Protein AF-A0AAV8Z670-F1 (afdb_monomer)

InterPro domains:
  IPR012340 Nucleic acid-binding, OB-fold [G3DSA:2.40.50.140] (1-58)
  IPR012340 Nucleic acid-binding, OB-fold [SSF50249] (5-44)
  IPR050191 ATP-dependent DNA ligase [PTHR45674] (4-54)

Structure (mmCIF, N/CA/C/O backbone):
data_AF-A0AAV8Z670-F1
#
_entry.id   AF-A0AAV8Z670-F1
#
loop_
_atom_site.group_PDB
_atom_site.id
_atom_site.type_symbol
_atom_site.label_atom_id
_atom_site.label_alt_id
_atom_site.label_comp_id
_atom_site.label_asym_id
_atom_site.label_entity_id
_atom_site.label_seq_id
_atom_site.pdbx_PDB_ins_code
_atom_site.Cartn_x
_atom_site.Cartn_y
_atom_site.Cartn_z
_atom_site.occupancy
_atom_site.B_iso_or_equiv
_atom_site.auth_seq_id
_atom_site.auth_comp_id
_atom_site.auth_asym_id
_atom_site.auth_atom_id
_atom_site.pdbx_PDB_model_num
ATOM 1 N N . MET A 1 1 ? 6.697 14.550 11.921 1.00 43.56 1 MET A N 1
ATOM 2 C CA . MET A 1 1 ? 5.697 14.120 10.920 1.00 43.56 1 MET A CA 1
ATOM 3 C C . MET A 1 1 ? 4.789 13.101 11.581 1.00 43.56 1 MET A C 1
ATOM 5 O O . MET A 1 1 ? 5.343 12.195 12.194 1.00 43.56 1 MET A O 1
ATOM 9 N N . PRO A 1 2 ? 3.455 13.259 11.557 1.00 46.34 2 PRO A N 1
ATOM 10 C CA . PRO A 1 2 ? 2.577 12.316 12.233 1.00 46.34 2 PRO A CA 1
ATOM 11 C C . PRO A 1 2 ? 2.679 10.965 11.522 1.00 46.34 2 PRO A C 1
ATOM 13 O O . PRO A 1 2 ? 2.474 10.869 10.310 1.00 46.34 2 PRO A O 1
ATOM 16 N N . VAL A 1 3 ? 3.075 9.941 12.275 1.00 53.25 3 VAL A N 1
ATOM 17 C CA . VAL A 1 3 ? 3.034 8.547 11.836 1.00 53.25 3 VAL A CA 1
ATOM 18 C C . VAL A 1 3 ? 1.586 8.246 11.451 1.00 53.25 3 VAL A C 1
ATOM 20 O O . VAL A 1 3 ? 0.663 8.562 12.197 1.00 53.25 3 VAL A O 1
ATOM 23 N N . ALA A 1 4 ? 1.378 7.696 10.256 1.00 54.88 4 ALA A N 1
ATOM 24 C CA . ALA A 1 4 ? 0.072 7.232 9.801 1.00 54.88 4 ALA A CA 1
ATOM 25 C C . ALA A 1 4 ? -0.293 5.938 10.549 1.00 54.88 4 ALA A C 1
ATOM 27 O O . ALA A 1 4 ? -0.236 4.848 9.986 1.00 54.88 4 ALA A O 1
ATOM 28 N N . THR A 1 5 ? -0.581 6.047 11.843 1.00 57.47 5 THR A N 1
ATOM 29 C CA . THR A 1 5 ? -0.931 4.919 12.703 1.00 57.47 5 THR A CA 1
ATOM 30 C C . THR A 1 5 ? -2.447 4.805 12.772 1.00 57.47 5 THR A C 1
ATOM 32 O O . THR A 1 5 ? -3.127 5.672 13.310 1.00 57.47 5 THR A O 1
ATOM 35 N N . VAL A 1 6 ? -2.984 3.723 12.204 1.00 66.00 6 VAL A N 1
ATOM 36 C CA . VAL A 1 6 ? -4.368 3.292 12.472 1.00 66.00 6 VAL A CA 1
ATOM 37 C C . VAL A 1 6 ? -4.516 2.884 13.944 1.00 66.00 6 VAL A C 1
ATOM 39 O O . VAL A 1 6 ? -5.594 3.002 14.514 1.00 66.00 6 VAL A O 1
ATOM 42 N N . ASP A 1 7 ? -3.417 2.451 14.560 1.00 72.88 7 ASP A N 1
ATOM 43 C CA . ASP A 1 7 ? -3.302 2.060 15.960 1.00 72.88 7 ASP A CA 1
ATOM 44 C C . ASP A 1 7 ? -1.884 2.436 16.436 1.00 72.88 7 ASP A C 1
ATOM 46 O O . ASP A 1 7 ? -0.930 2.132 15.723 1.00 72.88 7 ASP A O 1
ATOM 50 N N . PRO A 1 8 ? -1.705 3.119 17.579 1.00 74.38 8 PRO A N 1
ATOM 51 C CA . PRO A 1 8 ? -0.398 3.587 18.051 1.00 74.38 8 PRO A CA 1
ATOM 52 C C . PRO A 1 8 ? 0.622 2.470 18.332 1.00 74.38 8 PRO A C 1
ATOM 54 O O . PRO A 1 8 ? 1.820 2.746 18.309 1.00 74.38 8 PRO A O 1
ATOM 57 N N . GLU A 1 9 ? 0.180 1.231 18.558 1.00 78.00 9 GLU A N 1
ATOM 58 C CA . GLU A 1 9 ? 1.050 0.081 18.833 1.00 78.00 9 GLU A CA 1
ATOM 59 C C . GLU A 1 9 ? 1.166 -0.887 17.644 1.00 78.00 9 GLU A C 1
ATOM 61 O O . GLU A 1 9 ? 2.100 -1.693 17.597 1.00 78.00 9 GLU A O 1
ATOM 66 N N . LYS A 1 10 ? 0.251 -0.826 16.663 1.00 80.88 10 LYS A N 1
ATOM 67 C CA . LYS A 1 10 ? 0.190 -1.793 15.550 1.00 80.88 10 LYS A CA 1
ATOM 68 C C . LYS A 1 10 ? 0.454 -1.160 14.182 1.00 80.88 10 LYS A C 1
ATOM 70 O O . LYS A 1 10 ? -0.194 -0.204 13.765 1.00 80.88 10 LYS A O 1
ATOM 75 N N . GLY A 1 11 ? 1.376 -1.771 13.434 1.00 85.38 11 GLY A N 1
ATOM 76 C CA . GLY A 1 11 ? 1.635 -1.454 12.026 1.00 85.38 11 GLY A CA 1
ATOM 77 C C . GLY A 1 11 ? 0.691 -2.174 11.052 1.00 85.38 11 GLY A C 1
ATOM 78 O O . GLY A 1 11 ? -0.003 -3.122 11.416 1.00 85.38 11 GLY A O 1
ATOM 79 N N . ILE A 1 12 ? 0.698 -1.747 9.785 1.00 89.12 12 ILE A N 1
ATOM 80 C CA . ILE A 1 12 ? -0.092 -2.360 8.703 1.00 89.12 12 ILE A CA 1
ATOM 81 C C . ILE A 1 12 ? 0.820 -3.238 7.841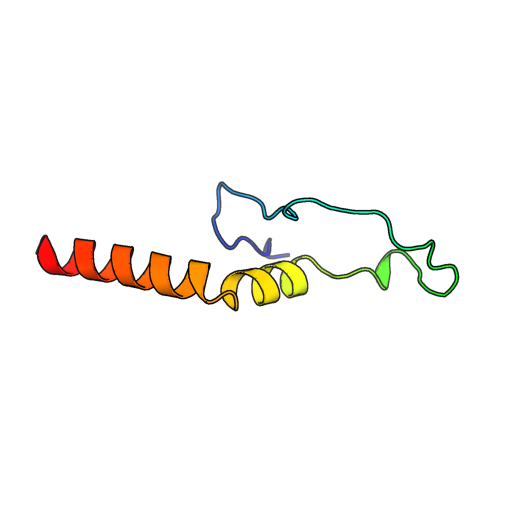 1.00 89.12 12 ILE A C 1
ATOM 83 O O . ILE A 1 12 ? 1.915 -2.825 7.468 1.00 89.12 12 ILE A O 1
ATOM 87 N N . SER A 1 13 ? 0.349 -4.437 7.492 1.00 91.94 13 SER A N 1
ATOM 88 C CA . SER A 1 13 ? 1.038 -5.367 6.591 1.00 91.94 13 SER A CA 1
ATOM 89 C C . SER A 1 13 ? 0.097 -5.877 5.496 1.00 91.94 13 SER A C 1
ATOM 91 O O . SER A 1 13 ? -1.125 -5.770 5.602 1.00 91.94 13 SER A O 1
ATOM 93 N N . LEU A 1 14 ? 0.667 -6.438 4.429 1.00 92.19 14 LEU A N 1
ATOM 94 C CA . LEU A 1 14 ? -0.079 -7.051 3.332 1.00 92.19 14 LEU A CA 1
ATOM 95 C C . LEU A 1 14 ? -0.373 -8.522 3.641 1.00 92.19 14 LEU A C 1
ATOM 97 O O . LEU A 1 14 ? 0.507 -9.273 4.061 1.00 92.19 14 LEU A O 1
ATOM 101 N N . ARG A 1 15 ? -1.603 -8.970 3.371 1.00 93.69 15 ARG A N 1
ATOM 102 C CA . ARG A 1 15 ? -1.982 -10.382 3.497 1.00 93.69 15 ARG A CA 1
ATOM 103 C C . ARG A 1 15 ? -1.612 -11.139 2.219 1.00 93.69 15 ARG A C 1
ATOM 105 O O . ARG A 1 15 ? -2.094 -10.793 1.147 1.00 93.69 15 ARG A O 1
ATOM 112 N N . PHE A 1 16 ? -0.798 -12.188 2.349 1.00 95.88 16 PHE A N 1
ATOM 113 C CA . PHE A 1 16 ? -0.296 -13.006 1.232 1.00 95.88 16 PHE A CA 1
ATOM 114 C C . PHE A 1 16 ? 0.369 -12.187 0.106 1.00 95.88 16 PHE A C 1
ATOM 116 O O . PHE A 1 16 ? -0.074 -12.251 -1.045 1.00 95.88 16 PHE A O 1
ATOM 123 N N . PRO A 1 17 ? 1.433 -11.418 0.404 1.00 95.69 17 PRO A N 1
ATOM 124 C CA . PRO A 1 17 ? 2.120 -10.637 -0.613 1.00 95.69 17 PRO A CA 1
ATOM 125 C C . PRO A 1 17 ? 2.714 -11.558 -1.681 1.00 95.69 17 PRO A C 1
ATOM 127 O O . PRO A 1 17 ? 3.378 -12.550 -1.377 1.00 95.69 17 PRO A O 1
ATOM 130 N N . ARG A 1 18 ? 2.481 -11.215 -2.948 1.00 97.56 18 ARG A N 1
ATOM 131 C CA . ARG A 1 18 ? 3.100 -11.874 -4.099 1.00 97.56 18 ARG A CA 1
ATOM 132 C C . ARG A 1 18 ? 3.855 -10.846 -4.914 1.00 97.56 18 ARG A C 1
ATOM 134 O O . ARG A 1 18 ? 3.375 -9.734 -5.125 1.00 97.56 18 ARG A O 1
ATOM 141 N N . PHE A 1 19 ? 5.025 -11.243 -5.388 1.00 97.00 19 PHE A N 1
ATOM 142 C CA . PHE A 1 19 ? 5.764 -10.448 -6.349 1.00 97.00 19 PHE A CA 1
ATOM 143 C C . PHE A 1 19 ? 5.031 -10.451 -7.695 1.00 97.00 19 PHE A C 1
ATOM 145 O O . PHE A 1 19 ? 4.613 -11.507 -8.167 1.00 97.00 19 PHE A O 1
ATOM 152 N N . ILE A 1 20 ? 4.872 -9.269 -8.294 1.00 95.56 20 ILE A N 1
ATOM 153 C CA . ILE A 1 20 ? 4.228 -9.106 -9.604 1.00 95.56 20 ILE A CA 1
ATOM 154 C C . ILE A 1 20 ? 5.277 -8.774 -10.6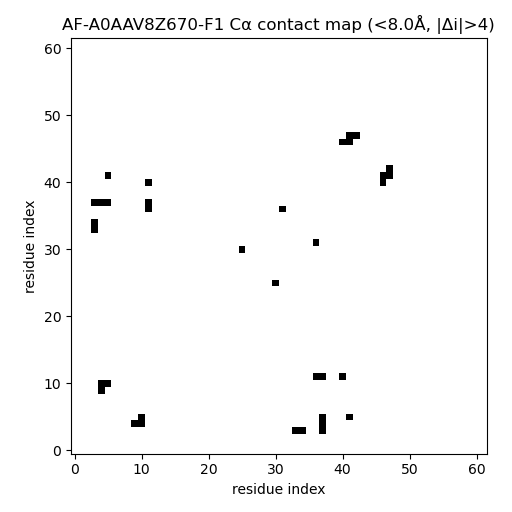67 1.00 95.56 20 ILE A C 1
ATOM 156 O O . ILE A 1 20 ? 5.436 -9.522 -11.625 1.00 95.56 20 ILE A O 1
ATOM 160 N N . ARG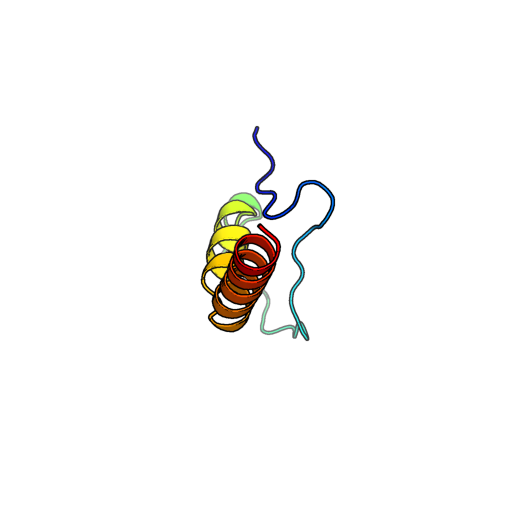 A 1 21 ? 5.997 -7.655 -10.507 1.00 96.50 21 ARG A N 1
ATOM 161 C CA . ARG A 1 21 ? 7.056 -7.206 -11.423 1.00 96.50 21 ARG A CA 1
ATOM 162 C C . ARG A 1 21 ? 7.966 -6.172 -10.767 1.00 96.50 21 ARG A C 1
ATOM 164 O O . ARG A 1 21 ? 7.569 -5.530 -9.795 1.00 96.50 21 ARG A O 1
ATOM 171 N N . ILE A 1 22 ? 9.132 -5.954 -11.370 1.00 96.75 22 ILE A N 1
ATOM 172 C CA . ILE A 1 22 ? 9.971 -4.782 -11.094 1.00 96.75 22 ILE A CA 1
ATOM 173 C C . ILE A 1 22 ? 9.356 -3.553 -11.788 1.00 96.75 22 ILE A C 1
ATOM 175 O O . ILE A 1 22 ? 8.697 -3.665 -12.831 1.00 96.75 22 ILE A O 1
ATOM 179 N N . ARG A 1 23 ? 9.504 -2.382 -11.162 1.00 96.94 23 ARG A N 1
ATOM 180 C CA . ARG A 1 23 ? 9.089 -1.085 -11.704 1.00 96.94 23 ARG A CA 1
ATOM 181 C C . ARG A 1 23 ? 10.308 -0.204 -11.937 1.00 96.94 23 ARG A C 1
ATOM 183 O O . ARG A 1 23 ? 10.708 0.519 -11.036 1.00 96.94 23 ARG A O 1
ATOM 190 N N . ASP A 1 24 ? 10.840 -0.237 -13.152 1.00 96.38 24 ASP A N 1
ATOM 191 C CA . ASP A 1 24 ? 11.950 0.640 -13.555 1.00 96.38 24 ASP A CA 1
ATOM 192 C C . ASP A 1 24 ? 11.483 2.094 -13.779 1.00 96.38 24 ASP A C 1
ATOM 194 O O . ASP A 1 24 ? 12.287 3.013 -13.882 1.00 96.38 24 ASP A O 1
ATOM 198 N N . ASP A 1 25 ? 10.162 2.301 -13.838 1.00 96.00 25 ASP A N 1
ATOM 199 C CA . ASP A 1 25 ? 9.490 3.579 -14.072 1.00 96.00 25 ASP A CA 1
ATOM 200 C C . ASP A 1 25 ? 9.210 4.390 -12.792 1.00 96.00 25 ASP A C 1
ATOM 202 O O . ASP A 1 25 ? 8.545 5.422 -12.860 1.0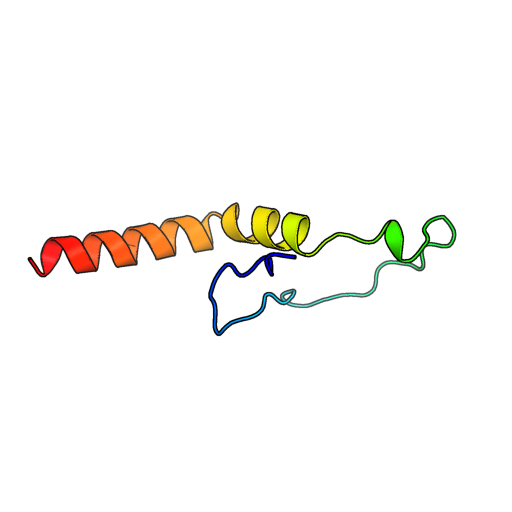0 96.00 25 ASP A O 1
ATOM 206 N N . LYS A 1 26 ? 9.650 3.915 -11.619 1.00 95.38 26 LYS A N 1
ATOM 207 C CA . LYS A 1 26 ? 9.372 4.552 -10.324 1.00 95.38 26 LYS A CA 1
ATOM 208 C C . LYS A 1 26 ? 10.597 4.636 -9.425 1.00 95.38 26 LYS A C 1
ATOM 210 O O . LYS A 1 26 ? 11.295 3.643 -9.243 1.00 95.38 26 LYS A O 1
ATOM 215 N N . ASN A 1 27 ? 10.769 5.789 -8.775 1.00 95.38 27 ASN A N 1
ATOM 216 C CA . ASN A 1 27 ? 11.743 5.972 -7.701 1.00 95.38 27 ASN A CA 1
ATOM 217 C C . ASN A 1 27 ? 11.147 5.619 -6.328 1.00 95.38 27 ASN A C 1
ATOM 219 O O . ASN A 1 27 ? 9.945 5.391 -6.185 1.00 95.38 27 ASN A O 1
ATOM 223 N N . VAL A 1 28 ? 11.999 5.604 -5.296 1.00 93.56 28 VAL A N 1
ATOM 224 C CA . VAL A 1 28 ? 11.601 5.305 -3.907 1.00 93.56 28 VAL A CA 1
ATOM 225 C C . VAL A 1 28 ? 10.553 6.297 -3.388 1.00 93.56 28 VAL A C 1
ATOM 227 O O . VAL A 1 28 ? 9.602 5.883 -2.735 1.00 93.56 28 VAL A O 1
ATOM 230 N N . GLU A 1 29 ? 10.668 7.576 -3.749 1.00 94.50 29 GLU A N 1
ATOM 231 C CA . GLU A 1 29 ? 9.707 8.620 -3.356 1.00 94.50 29 GLU A CA 1
ATOM 232 C C . GLU A 1 29 ? 8.335 8.474 -4.049 1.00 94.50 29 GLU A C 1
ATOM 234 O O . GLU A 1 29 ? 7.332 8.977 -3.550 1.00 94.50 29 GLU A O 1
ATOM 239 N N . ASP A 1 30 ? 8.265 7.739 -5.169 1.00 94.50 30 ASP A N 1
ATOM 240 C CA . ASP A 1 30 ? 7.020 7.444 -5.901 1.00 94.50 30 ASP A CA 1
ATOM 241 C C . ASP A 1 30 ? 6.326 6.161 -5.404 1.00 94.50 30 ASP A C 1
ATOM 243 O O . ASP A 1 30 ? 5.310 5.709 -5.972 1.00 94.50 30 ASP A O 1
ATOM 247 N N . ALA A 1 31 ? 6.904 5.516 -4.387 1.00 94.81 31 ALA A N 1
ATOM 248 C CA . ALA A 1 31 ? 6.312 4.367 -3.728 1.00 94.81 31 ALA A CA 1
ATOM 249 C C . ALA A 1 31 ? 5.013 4.760 -3.010 1.00 94.81 31 ALA A C 1
ATOM 251 O O . ALA A 1 31 ? 4.753 5.920 -2.693 1.00 94.81 31 ALA A O 1
ATOM 252 N N . THR A 1 32 ? 4.160 3.769 -2.763 1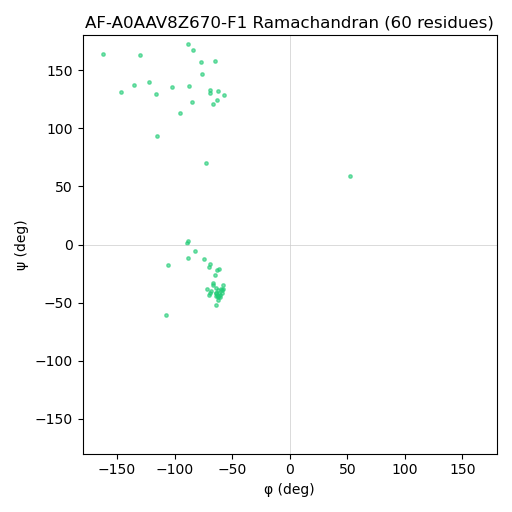.00 93.69 32 THR A N 1
ATOM 253 C CA . THR A 1 32 ? 2.920 3.992 -2.016 1.00 93.69 32 THR A CA 1
ATOM 254 C C . THR A 1 32 ? 3.251 4.442 -0.595 1.00 93.69 32 THR A C 1
ATOM 256 O O . THR A 1 32 ? 3.969 3.746 0.123 1.00 93.69 32 THR A O 1
ATOM 259 N N . SER A 1 33 ? 2.723 5.595 -0.186 1.00 92.25 33 SER A N 1
ATOM 260 C CA . SER A 1 33 ? 3.016 6.177 1.124 1.00 92.25 33 SER A CA 1
ATOM 261 C C . SER A 1 33 ? 2.250 5.482 2.250 1.00 92.25 33 SER A C 1
ATOM 263 O O . SER A 1 33 ? 1.173 4.914 2.043 1.00 92.25 33 SER A O 1
ATOM 265 N N . SER A 1 34 ? 2.757 5.577 3.480 1.00 90.00 34 SER A N 1
ATOM 266 C CA . SER A 1 34 ? 2.094 5.001 4.659 1.00 90.00 34 SER A CA 1
ATOM 267 C C . SER A 1 34 ? 0.673 5.542 4.860 1.00 90.00 34 SER A C 1
ATOM 269 O O . SER A 1 34 ? -0.218 4.793 5.251 1.00 90.00 34 SER A O 1
ATOM 271 N N . GLN A 1 35 ? 0.421 6.815 4.533 1.00 89.69 35 GLN A N 1
ATOM 272 C CA . GLN A 1 35 ? -0.919 7.410 4.561 1.00 89.69 35 GLN A CA 1
ATOM 273 C C . GLN A 1 35 ? -1.860 6.754 3.544 1.00 89.69 35 GLN A C 1
ATOM 275 O O . GLN A 1 35 ? -3.015 6.482 3.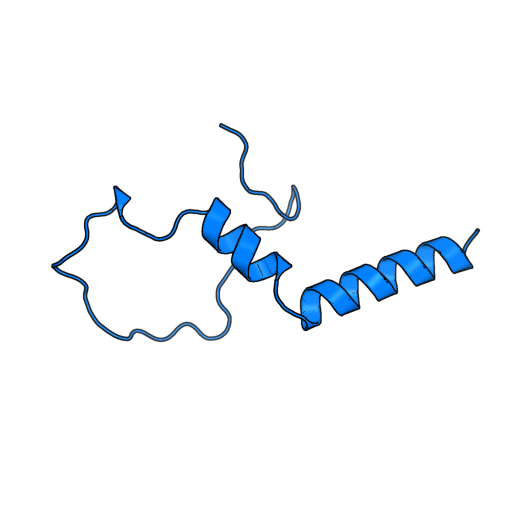869 1.00 89.69 35 GLN A O 1
ATOM 280 N N . GLN A 1 36 ? -1.377 6.468 2.330 1.00 91.00 36 GLN A N 1
ATOM 281 C CA . GLN A 1 36 ? -2.168 5.759 1.321 1.00 91.00 36 GLN A CA 1
ATOM 282 C C . GLN A 1 36 ? -2.496 4.335 1.785 1.00 91.00 36 GLN A C 1
ATOM 284 O O . GLN A 1 36 ? -3.639 3.901 1.657 1.00 91.00 36 GLN A O 1
ATOM 289 N N . VAL A 1 37 ? -1.531 3.635 2.392 1.00 91.06 37 VAL A N 1
ATOM 290 C CA . VAL A 1 37 ? -1.743 2.293 2.963 1.00 91.06 37 VAL A CA 1
ATOM 291 C C . VAL A 1 37 ? -2.778 2.324 4.094 1.00 91.06 37 VAL A C 1
ATOM 293 O O . VAL A 1 37 ? -3.692 1.499 4.103 1.00 91.06 37 VAL A O 1
ATOM 296 N N . ALA A 1 38 ? -2.694 3.296 5.007 1.00 89.50 38 ALA A N 1
ATOM 297 C CA . ALA A 1 38 ? -3.668 3.474 6.085 1.00 89.50 38 ALA A CA 1
ATOM 298 C C . ALA A 1 38 ? -5.082 3.741 5.549 1.00 89.50 38 ALA A C 1
ATOM 300 O O . ALA A 1 38 ? -6.044 3.129 6.008 1.00 89.50 38 ALA A O 1
ATOM 301 N N . TYR A 1 39 ? -5.209 4.590 4.527 1.00 88.88 39 TYR A N 1
ATOM 302 C CA . TYR A 1 39 ? -6.487 4.854 3.869 1.00 88.88 39 TYR A CA 1
ATOM 303 C C . TYR A 1 39 ? -7.076 3.594 3.213 1.00 88.88 39 TYR A C 1
ATOM 305 O O . TYR A 1 39 ? -8.259 3.298 3.385 1.00 88.88 39 TYR A O 1
ATOM 313 N N . MET A 1 40 ? -6.253 2.813 2.504 1.00 90.81 40 MET A N 1
ATOM 314 C CA . MET A 1 40 ? -6.677 1.543 1.905 1.00 90.81 40 MET A CA 1
ATOM 315 C C . MET A 1 40 ? -7.115 0.525 2.962 1.00 90.81 40 MET A C 1
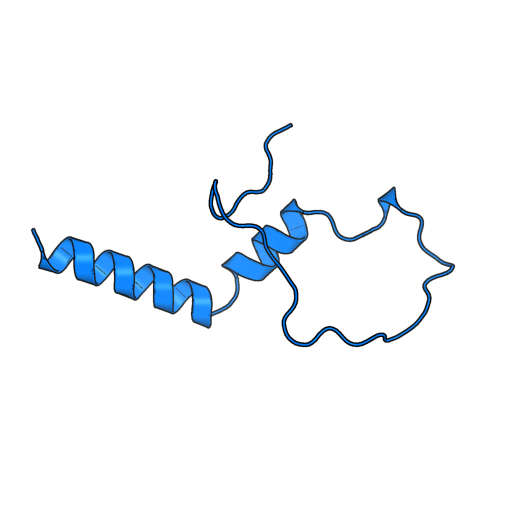ATOM 317 O O . MET A 1 40 ? -8.096 -0.182 2.745 1.00 90.81 40 MET A O 1
ATOM 321 N N . TYR A 1 41 ? -6.416 0.457 4.100 1.00 90.06 41 TYR A N 1
ATOM 322 C CA . TYR A 1 41 ? -6.772 -0.419 5.215 1.00 90.06 41 TYR A CA 1
ATOM 323 C C . TYR A 1 41 ? -8.128 -0.046 5.825 1.00 90.06 41 TYR A C 1
ATOM 325 O O . TYR A 1 41 ? -9.022 -0.887 5.898 1.00 90.06 41 TYR A O 1
ATOM 333 N N . SER A 1 42 ? -8.321 1.227 6.180 1.00 87.25 42 SER A N 1
ATOM 334 C CA . SER A 1 42 ? -9.570 1.724 6.773 1.00 87.25 42 SER A CA 1
ATOM 335 C C . SER A 1 42 ? -10.780 1.594 5.841 1.00 87.25 42 SER A C 1
ATOM 337 O O . SER A 1 42 ? -11.924 1.557 6.293 1.00 87.25 42 SER A O 1
ATOM 339 N N . ASN A 1 43 ? -10.548 1.506 4.530 1.00 90.12 43 ASN A N 1
ATOM 340 C CA . ASN A 1 43 ? -11.604 1.325 3.541 1.00 90.12 43 ASN A CA 1
ATOM 341 C C . ASN A 1 43 ? -12.067 -0.123 3.347 1.00 90.12 43 ASN A C 1
ATOM 343 O O . ASN A 1 43 ? -13.055 -0.333 2.643 1.00 90.12 43 ASN A O 1
ATOM 347 N N . GLN A 1 44 ? -11.421 -1.104 3.975 1.00 90.19 44 GLN A N 1
ATOM 348 C CA . GLN A 1 44 ? -11.846 -2.500 3.903 1.00 90.19 44 GLN A CA 1
ATOM 349 C C . GLN A 1 44 ? -13.164 -2.704 4.661 1.00 90.19 44 GLN A C 1
ATOM 351 O O . GLN A 1 44 ? -13.281 -2.333 5.828 1.00 90.19 44 GLN A O 1
ATOM 356 N N . GLU A 1 45 ? -14.147 -3.349 4.031 1.00 89.44 45 GLU A N 1
ATOM 357 C CA . GLU A 1 45 ? -15.443 -3.647 4.665 1.00 89.44 45 GLU A CA 1
ATOM 358 C C . GLU A 1 45 ? -15.284 -4.486 5.938 1.00 89.44 45 GLU A C 1
ATOM 360 O O . GLU A 1 45 ? -15.936 -4.216 6.941 1.00 89.44 45 GLU A O 1
ATOM 365 N N . GLN A 1 46 ? -14.353 -5.446 5.937 1.00 86.31 46 GLN A N 1
ATOM 366 C CA . GLN A 1 46 ? -14.050 -6.266 7.115 1.00 86.31 46 GLN A CA 1
ATOM 367 C C . GLN A 1 46 ? -13.611 -5.414 8.315 1.00 86.31 46 GLN A C 1
ATOM 369 O O . GLN A 1 46 ? -14.075 -5.642 9.429 1.00 86.31 46 GLN A O 1
ATOM 374 N N . VAL A 1 47 ? -12.772 -4.400 8.082 1.00 85.06 47 VAL A N 1
ATOM 375 C CA . VAL A 1 47 ? -12.286 -3.488 9.129 1.00 85.06 47 VAL A CA 1
ATOM 376 C C . VAL A 1 47 ? -13.417 -2.588 9.628 1.00 85.06 47 VAL A C 1
ATOM 378 O O . VAL A 1 47 ? -13.585 -2.429 10.836 1.00 85.06 47 VAL A O 1
ATOM 381 N N . LYS A 1 48 ? -14.240 -2.047 8.720 1.00 85.00 48 LYS A N 1
ATOM 382 C CA . LYS A 1 48 ? -15.399 -1.212 9.081 1.00 85.00 48 LYS A CA 1
ATOM 383 C C . LYS A 1 48 ? -16.411 -1.977 9.935 1.00 85.00 48 LYS A C 1
ATOM 385 O O . LYS A 1 48 ? -16.845 -1.473 10.968 1.00 85.00 48 LYS A O 1
ATOM 390 N N . ASN A 1 49 ? -16.730 -3.209 9.547 1.00 83.56 49 ASN A N 1
ATOM 391 C CA . ASN A 1 49 ? -17.670 -4.061 10.275 1.00 83.56 49 ASN A CA 1
ATOM 392 C C . ASN A 1 49 ? -1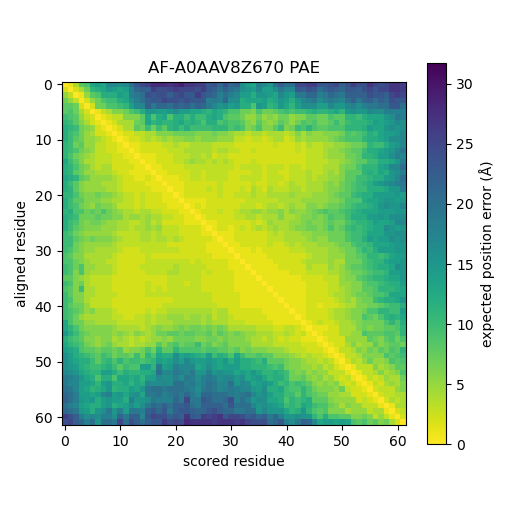7.126 -4.460 11.656 1.00 83.56 49 ASN A C 1
ATOM 394 O O . ASN A 1 49 ? -17.884 -4.563 12.621 1.00 83.56 49 ASN A O 1
ATOM 398 N N . GLN A 1 50 ? -15.809 -4.657 11.778 1.00 78.62 50 GLN A N 1
ATOM 399 C CA . GLN A 1 50 ? -15.169 -4.944 13.060 1.00 78.62 50 GLN A CA 1
ATOM 400 C C . GLN A 1 50 ? -15.198 -3.731 14.000 1.00 78.62 50 GLN A C 1
ATOM 402 O O . GLN A 1 50 ? -15.523 -3.885 15.172 1.00 78.62 50 GLN A O 1
ATOM 407 N N . GLN A 1 51 ? -14.943 -2.520 13.494 1.00 74.19 51 GLN A N 1
ATOM 408 C CA . GLN A 1 51 ? -15.066 -1.289 14.286 1.00 74.19 51 GLN A CA 1
ATOM 409 C C . GLN A 1 51 ? -16.506 -1.028 14.741 1.00 74.19 51 GLN A C 1
ATOM 411 O O . GLN A 1 51 ? -16.710 -0.571 15.860 1.00 74.19 51 GLN A O 1
ATOM 416 N N . GLN A 1 52 ? -17.503 -1.331 13.904 1.00 72.19 52 GLN A N 1
ATOM 417 C CA . GLN A 1 52 ? -18.910 -1.248 14.301 1.00 72.19 52 GLN A CA 1
ATOM 418 C C . GLN A 1 52 ? -19.220 -2.209 15.450 1.00 72.19 52 GLN A C 1
ATOM 420 O O . GLN A 1 52 ? -19.780 -1.775 16.446 1.00 72.19 52 GLN A O 1
ATOM 425 N N . ASN A 1 53 ? -18.795 -3.473 15.361 1.00 69.62 53 ASN A N 1
ATOM 426 C CA . ASN A 1 53 ? -19.006 -4.452 16.434 1.00 69.62 53 ASN A CA 1
ATOM 427 C C . ASN A 1 53 ? -18.373 -4.025 17.766 1.00 69.62 53 ASN A C 1
ATOM 429 O O . ASN A 1 53 ? -18.985 -4.214 18.809 1.00 69.62 53 ASN A O 1
ATOM 433 N N . VAL A 1 54 ? -17.175 -3.430 17.736 1.00 72.12 54 VAL A N 1
ATOM 434 C CA . VAL A 1 54 ? -16.533 -2.899 18.951 1.00 72.12 54 VAL A CA 1
ATOM 435 C C . VAL A 1 54 ? -17.357 -1.758 19.552 1.00 72.12 54 VAL A C 1
ATOM 437 O O . VAL A 1 54 ? -17.605 -1.771 20.750 1.00 72.12 54 VAL A O 1
ATOM 440 N N . LYS A 1 55 ? -17.845 -0.819 18.730 1.00 68.31 55 LYS A N 1
ATOM 441 C CA . LYS A 1 55 ? -18.699 0.281 19.209 1.00 68.31 55 LYS A CA 1
ATOM 442 C C . LYS A 1 55 ? -20.024 -0.207 19.791 1.00 68.31 55 LYS A C 1
ATOM 444 O O . LYS A 1 55 ? -20.412 0.261 20.850 1.00 68.31 55 LYS A O 1
ATOM 449 N N . PHE A 1 56 ? -20.685 -1.160 19.132 1.00 66.75 56 PHE A N 1
ATOM 450 C CA . PHE A 1 56 ? -21.921 -1.756 19.646 1.00 66.75 56 PHE A CA 1
ATOM 451 C C . PHE A 1 56 ? -21.692 -2.459 20.989 1.00 66.75 56 PHE A C 1
ATOM 453 O O . PHE A 1 56 ? -22.481 -2.286 21.906 1.00 66.75 56 PHE A O 1
ATOM 460 N N . ALA A 1 57 ? -20.584 -3.191 21.139 1.00 68.25 57 ALA A N 1
ATOM 461 C CA . ALA A 1 57 ? -20.247 -3.844 22.402 1.00 68.25 57 ALA A CA 1
ATOM 462 C C . ALA A 1 57 ? -19.930 -2.851 23.538 1.00 68.25 57 ALA A C 1
ATOM 464 O O . ALA A 1 57 ? -20.215 -3.151 24.694 1.00 68.25 57 ALA A O 1
ATOM 465 N N . GLU A 1 58 ? -19.338 -1.691 23.232 1.00 68.44 58 GLU A N 1
ATOM 466 C CA . GLU A 1 58 ? -19.121 -0.618 24.214 1.00 68.44 58 GLU A CA 1
ATOM 467 C C . GLU A 1 58 ? -20.429 0.088 24.604 1.00 68.44 58 GLU A C 1
ATOM 469 O O . GLU A 1 58 ? -20.607 0.403 25.779 1.00 68.44 58 GLU A O 1
ATOM 474 N N . GLU A 1 59 ? -21.345 0.309 23.654 1.00 66.19 59 GLU A N 1
ATOM 475 C CA . GLU A 1 59 ? -22.670 0.894 23.915 1.00 66.19 59 GLU A CA 1
ATOM 476 C C . GLU A 1 59 ? -23.575 -0.046 24.730 1.00 66.19 59 GLU A C 1
ATOM 478 O O . GLU A 1 59 ? -24.238 0.423 25.646 1.00 66.19 59 GLU A O 1
ATOM 483 N N . ASP A 1 60 ? -23.564 -1.358 24.466 1.00 71.25 60 ASP A N 1
ATOM 484 C CA . ASP A 1 60 ? -24.354 -2.354 25.217 1.00 71.25 60 ASP A CA 1
ATOM 485 C C . ASP A 1 60 ? -23.855 -2.572 26.663 1.00 71.25 60 ASP A C 1
ATOM 487 O O . ASP A 1 60 ? -24.554 -3.167 27.488 1.00 71.25 60 ASP A O 1
ATOM 491 N N . PHE A 1 61 ? -22.627 -2.146 26.976 1.00 71.62 61 PHE A N 1
ATOM 492 C CA . PHE A 1 61 ? -22.028 -2.284 28.307 1.00 71.62 61 PHE A CA 1
ATOM 493 C C . PHE A 1 61 ? -22.346 -1.102 29.245 1.00 71.62 61 PHE A C 1
ATOM 495 O O . PHE A 1 61 ? -22.080 -1.194 30.447 1.00 71.62 61 PHE A O 1
ATOM 502 N N . TYR A 1 62 ? -22.903 -0.011 28.710 1.00 64.00 62 TYR A N 1
ATOM 503 C CA . TYR A 1 62 ? -23.279 1.210 29.435 1.00 64.00 62 TYR A CA 1
ATOM 504 C C . TYR A 1 62 ? -24.790 1.304 29.676 1.00 64.00 62 TYR A C 1
ATOM 506 O O . TYR A 1 62 ? -25.158 1.811 30.763 1.00 64.00 62 TYR A O 1
#

Solvent-accessible surface area (backbone atoms only — not comparable to full-atom values): 4231 Å² total; per-residue (Å²): 129,86,76,64,56,91,38,95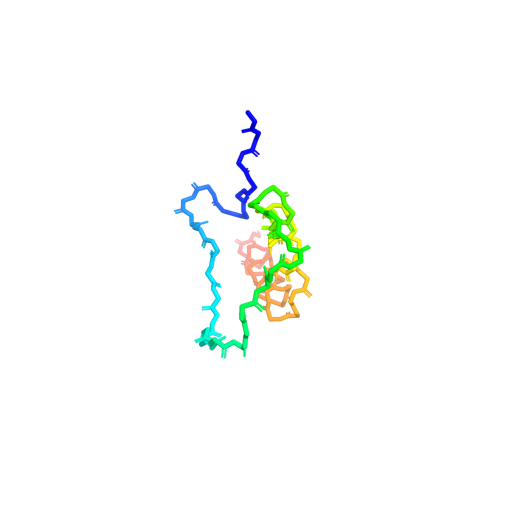,88,52,86,88,80,76,84,84,80,71,92,85,77,88,63,93,90,55,58,81,89,71,46,89,47,62,58,57,51,44,54,58,53,66,65,34,66,72,51,48,55,50,53,49,53,53,52,52,56,57,58,76,74,108

Secondary structure (DSSP, 8-state):
-----SSSS-----SS-------TT--GGGSPPHHHHHHHHHT-HHHHHHHHHHHHHHHTT-

Sequence (62 aa):
MPVATVDPEKGISLRFPRFIRIRDDKNVEDATSSQQVAYMYSNQEQVKNQQQNVKFAEEDFY

Mean predicted aligned error: 7.88 Å

pLDDT: mean 82.71, std 13.79, range [43.56, 97.56]

Organism: NCBI:txid1586634

Foldseek 3Di:
DDQLDPPPVDDDDDDPDDDDDDDPPDDPVRDQDSNNRSVVVCPDPVNVVVVVVVVVVVVVVD

Radius of gyration: 16.16 Å; Cα contacts (8 Å, |Δi|>4): 18; chains: 1; bounding box: 36×27×44 Å